Protein AF-A0A0F8YPH0-F1 (afdb_monomer_lite)

Structure (mmCIF, N/CA/C/O backbone):
data_AF-A0A0F8YPH0-F1
#
_entry.id   AF-A0A0F8YPH0-F1
#
loop_
_atom_site.group_PDB
_atom_site.id
_atom_site.type_symbol
_atom_site.label_atom_id
_atom_site.label_alt_id
_atom_site.label_comp_id
_atom_site.label_asym_id
_atom_site.label_entity_id
_atom_site.label_seq_id
_atom_site.pdbx_PDB_ins_code
_atom_site.Cartn_x
_atom_site.Cartn_y
_atom_site.Cartn_z
_atom_site.occupancy
_atom_site.B_iso_or_equiv
_atom_site.auth_seq_id
_atom_site.auth_comp_id
_atom_site.auth_asym_id
_atom_site.auth_atom_id
_atom_site.pdbx_PDB_model_num
ATOM 1 N N . THR A 1 1 ? 9.390 -18.613 -5.394 1.00 40.53 1 THR A N 1
ATOM 2 C CA . THR A 1 1 ? 9.033 -17.854 -4.179 1.00 40.53 1 THR A CA 1
ATOM 3 C C . THR A 1 1 ? 8.578 -18.845 -3.139 1.00 40.53 1 THR A C 1
ATOM 5 O O . THR A 1 1 ? 7.535 -19.445 -3.352 1.00 40.53 1 THR A O 1
ATOM 8 N N . GLN A 1 2 ? 9.354 -19.093 -2.085 1.00 35.38 2 GLN A N 1
ATOM 9 C CA . GLN A 1 2 ? 8.889 -19.922 -0.972 1.00 35.38 2 GLN A CA 1
ATOM 10 C C . GLN A 1 2 ? 8.542 -18.989 0.192 1.00 35.38 2 GLN A C 1
ATOM 12 O O . GLN A 1 2 ? 9.383 -18.281 0.728 1.00 35.38 2 GLN A O 1
ATOM 17 N N . ALA A 1 3 ? 7.254 -18.898 0.502 1.00 43.25 3 ALA A N 1
ATOM 18 C CA . ALA A 1 3 ? 6.812 -18.487 1.824 1.00 43.25 3 ALA A CA 1
ATOM 19 C C . ALA A 1 3 ? 6.890 -19.736 2.709 1.00 43.25 3 ALA A C 1
ATOM 21 O O . ALA A 1 3 ? 6.548 -20.822 2.235 1.00 43.25 3 ALA A O 1
ATOM 22 N N . TYR A 1 4 ? 7.335 -19.615 3.962 1.00 49.44 4 TYR A N 1
ATOM 23 C CA . TYR A 1 4 ? 7.112 -20.707 4.905 1.00 49.44 4 TYR A CA 1
ATOM 24 C C . TYR A 1 4 ? 5.628 -20.672 5.263 1.00 49.44 4 TYR A C 1
ATOM 26 O O . TYR A 1 4 ? 5.201 -19.836 6.057 1.00 49.44 4 TYR A O 1
ATOM 34 N N . VAL A 1 5 ? 4.855 -21.512 4.579 1.00 48.72 5 VAL A N 1
ATOM 35 C CA . VAL A 1 5 ? 3.443 -21.740 4.865 1.00 48.72 5 VAL A CA 1
ATOM 36 C C . VAL A 1 5 ? 3.396 -22.868 5.878 1.00 48.72 5 VAL A C 1
ATOM 38 O O . VAL A 1 5 ? 3.797 -23.993 5.578 1.00 48.72 5 VAL A O 1
ATOM 41 N N . LYS A 1 6 ? 2.964 -22.555 7.096 1.00 46.44 6 LYS A N 1
ATOM 42 C CA . LYS A 1 6 ? 2.663 -23.574 8.098 1.00 46.44 6 LYS A CA 1
ATOM 43 C C . LYS A 1 6 ? 1.158 -23.606 8.288 1.00 46.44 6 LYS A C 1
ATOM 45 O O . LYS A 1 6 ? 0.568 -22.569 8.577 1.00 46.44 6 LYS A O 1
ATOM 50 N N . ASP A 1 7 ? 0.570 -24.784 8.121 1.00 44.31 7 ASP A N 1
ATOM 51 C CA . ASP A 1 7 ? -0.804 -25.032 8.538 1.00 44.31 7 ASP A CA 1
ATOM 52 C C . ASP A 1 7 ? -0.826 -25.095 10.071 1.00 44.31 7 ASP A C 1
ATOM 54 O O . ASP A 1 7 ? -0.112 -25.897 10.688 1.00 44.31 7 ASP A O 1
ATOM 58 N N . ILE A 1 8 ? -1.561 -24.171 10.682 1.00 51.28 8 ILE A N 1
ATOM 59 C CA . ILE A 1 8 ? -1.866 -24.178 12.110 1.00 51.28 8 ILE A CA 1
ATOM 60 C C . ILE A 1 8 ? -3.386 -24.079 12.207 1.00 51.28 8 ILE A C 1
ATOM 62 O O . ILE A 1 8 ? -3.971 -23.092 11.765 1.00 51.28 8 ILE A O 1
ATOM 66 N N . ASP A 1 9 ? -4.016 -25.116 12.759 1.00 55.25 9 ASP A N 1
ATOM 67 C CA . ASP A 1 9 ? -5.467 -25.208 12.954 1.00 55.25 9 ASP A CA 1
ATOM 68 C C . ASP A 1 9 ? -6.309 -25.004 11.671 1.00 55.25 9 ASP A C 1
ATOM 70 O O . ASP A 1 9 ? -7.426 -24.492 11.731 1.00 55.25 9 ASP A O 1
ATOM 74 N N . GLY A 1 10 ? -5.796 -25.409 10.500 1.00 59.62 10 GLY A N 1
ATOM 75 C CA . GLY A 1 10 ? -6.487 -25.289 9.209 1.00 59.62 10 GLY A CA 1
ATOM 76 C C . GLY A 1 10 ? -6.319 -23.931 8.522 1.00 59.62 10 GLY A C 1
ATOM 77 O O . GLY A 1 10 ? -6.995 -23.661 7.527 1.00 59.62 10 GLY A O 1
ATOM 78 N N . PHE A 1 11 ? -5.442 -23.065 9.039 1.00 40.56 11 PHE A N 1
ATOM 79 C CA . PHE A 1 11 ? -5.122 -21.765 8.453 1.00 40.56 11 PHE A CA 1
ATOM 80 C C . PHE A 1 11 ? -3.694 -21.751 7.899 1.00 40.56 11 PHE A C 1
ATOM 82 O O . PHE A 1 11 ? -2.733 -22.072 8.601 1.00 40.56 11 PHE A O 1
ATOM 89 N N . GLU A 1 12 ? -3.539 -21.316 6.646 1.00 42.28 12 GLU A N 1
ATOM 90 C CA . GLU A 1 12 ? -2.225 -21.059 6.052 1.00 42.28 12 GLU A CA 1
ATOM 91 C C . GLU A 1 12 ? -1.610 -19.787 6.650 1.00 42.28 12 GLU A C 1
ATOM 93 O O . GLU A 1 12 ? -2.033 -18.666 6.352 1.00 42.28 12 GLU A O 1
ATOM 98 N N . LEU A 1 13 ? -0.580 -19.950 7.483 1.00 41.53 13 LEU A N 1
ATOM 99 C CA . LEU A 1 13 ? 0.183 -18.833 8.032 1.00 41.53 13 LEU A CA 1
ATOM 100 C C . LEU A 1 13 ? 1.423 -18.556 7.167 1.00 41.53 13 LEU A C 1
ATOM 102 O O . LEU A 1 13 ? 2.349 -19.366 7.134 1.00 41.53 13 LEU A O 1
ATOM 106 N N . GLU A 1 14 ? 1.469 -17.394 6.504 1.00 48.69 14 GLU A N 1
ATOM 107 C CA . GLU A 1 14 ? 2.683 -16.872 5.853 1.00 48.69 14 GLU A CA 1
ATOM 108 C C . GLU A 1 14 ? 3.553 -16.150 6.896 1.00 48.69 14 GLU A C 1
ATOM 110 O O . GLU A 1 14 ? 3.177 -15.099 7.417 1.00 48.69 14 GLU A O 1
ATOM 115 N N . VAL A 1 15 ? 4.730 -16.709 7.203 1.00 53.72 15 VAL A N 1
ATOM 116 C CA . VAL A 1 15 ? 5.681 -16.119 8.161 1.00 53.72 15 VAL A CA 1
ATOM 117 C C . VAL A 1 15 ? 6.765 -15.322 7.421 1.00 53.72 15 VAL A C 1
ATOM 119 O O . VAL A 1 15 ? 7.605 -15.896 6.727 1.00 53.72 15 VAL A O 1
ATOM 122 N N . GLU A 1 16 ? 6.776 -13.994 7.586 1.00 53.69 16 GLU A N 1
ATOM 123 C CA . GLU A 1 16 ? 7.861 -13.113 7.121 1.00 53.69 16 GLU A CA 1
ATOM 124 C C . GLU A 1 16 ? 8.893 -12.906 8.252 1.00 53.69 16 GLU A C 1
ATOM 126 O O . GLU A 1 16 ? 8.537 -12.545 9.374 1.00 53.69 16 GLU A O 1
ATOM 131 N N . PHE A 1 17 ? 10.185 -13.126 7.977 1.00 59.50 17 PHE A N 1
ATOM 132 C CA . PHE A 1 17 ? 11.244 -13.023 8.991 1.00 59.50 17 PHE A CA 1
ATOM 133 C C . PHE A 1 17 ? 11.920 -11.644 8.977 1.00 59.50 17 PHE A C 1
ATOM 135 O O . PHE A 1 17 ? 12.124 -11.020 7.934 1.00 59.50 17 PHE A O 1
ATOM 142 N N . LEU A 1 18 ? 12.324 -11.170 10.154 1.00 59.59 18 LEU A N 1
ATOM 143 C CA . LEU A 1 18 ? 13.019 -9.894 10.336 1.00 59.59 18 LEU A CA 1
ATOM 144 C C . LEU A 1 18 ? 14.511 -10.171 10.525 1.00 59.59 18 LEU A C 1
ATOM 146 O O . LEU A 1 18 ? 14.879 -11.066 11.281 1.00 59.59 18 LEU A O 1
ATOM 150 N N . THR A 1 19 ? 15.390 -9.419 9.853 1.00 55.88 19 THR A N 1
ATOM 151 C CA . THR A 1 19 ? 16.845 -9.558 10.079 1.00 55.88 19 THR A CA 1
ATOM 152 C C . THR A 1 19 ? 17.483 -8.220 10.398 1.00 55.88 19 THR A C 1
ATOM 154 O O . THR A 1 19 ? 17.088 -7.182 9.855 1.00 55.88 19 THR A O 1
ATOM 157 N N . SER A 1 20 ? 18.478 -8.243 11.288 1.00 54.50 20 SER A N 1
ATOM 158 C CA . SER A 1 20 ? 19.181 -7.035 11.714 1.00 54.50 20 SER A CA 1
ATOM 159 C C . SER A 1 20 ? 20.009 -6.435 10.571 1.00 54.50 20 SER A C 1
ATOM 161 O O . SER A 1 20 ? 20.461 -7.130 9.657 1.00 54.50 20 SER A O 1
ATOM 163 N N . SER A 1 21 ? 20.241 -5.121 10.631 1.00 57.44 21 SER A N 1
ATOM 164 C CA . SER A 1 21 ? 21.045 -4.406 9.633 1.00 57.44 21 SER A CA 1
ATOM 165 C C . SER A 1 21 ? 22.502 -4.861 9.575 1.00 57.44 21 SER A C 1
ATOM 167 O O . SER A 1 21 ? 23.167 -4.593 8.581 1.00 57.44 21 SER A O 1
ATOM 169 N N . ASN A 1 22 ? 22.999 -5.518 10.625 1.00 56.16 22 ASN A N 1
ATOM 170 C CA . ASN A 1 22 ? 24.408 -5.894 10.757 1.00 56.16 22 ASN A CA 1
ATOM 171 C C . ASN A 1 22 ? 24.789 -7.043 9.814 1.00 56.16 22 ASN A C 1
ATOM 173 O O . ASN A 1 22 ? 25.952 -7.177 9.459 1.00 56.16 22 ASN A O 1
ATOM 177 N N . PHE A 1 23 ? 23.804 -7.826 9.368 1.00 53.94 23 PHE A N 1
ATOM 178 C CA . PHE A 1 23 ? 23.992 -8.928 8.422 1.00 53.94 23 PHE A CA 1
ATOM 179 C C . PHE A 1 23 ? 23.640 -8.545 6.975 1.00 53.94 23 PHE A C 1
ATOM 181 O O . PHE A 1 23 ? 23.619 -9.408 6.100 1.00 53.94 23 PHE A O 1
ATOM 188 N N . ARG A 1 24 ? 23.332 -7.266 6.696 1.00 61.16 24 ARG A N 1
ATOM 189 C CA . ARG A 1 24 ? 22.938 -6.799 5.356 1.00 61.16 24 ARG A CA 1
ATOM 190 C C . ARG A 1 24 ? 23.996 -5.875 4.757 1.00 61.16 24 ARG A C 1
ATOM 192 O O . ARG A 1 24 ? 24.315 -4.847 5.345 1.00 61.16 24 ARG A O 1
ATOM 199 N N . GLY A 1 25 ? 24.453 -6.189 3.540 1.00 64.94 25 GLY A N 1
ATOM 200 C CA . GLY A 1 25 ? 25.264 -5.265 2.734 1.00 64.94 25 GLY A CA 1
ATOM 201 C C . GLY A 1 25 ? 24.503 -3.978 2.380 1.00 64.94 25 GLY A C 1
ATOM 202 O O . GLY A 1 25 ? 25.055 -2.888 2.479 1.00 64.94 25 GLY A O 1
ATOM 203 N N . ASP A 1 26 ? 23.204 -4.090 2.065 1.00 69.94 26 ASP A N 1
ATOM 204 C CA . ASP A 1 26 ? 22.288 -2.949 1.914 1.00 69.94 26 ASP A CA 1
ATOM 205 C C . ASP A 1 26 ? 21.184 -2.994 2.982 1.00 69.94 26 ASP A C 1
ATOM 207 O O . ASP A 1 26 ? 20.312 -3.868 2.980 1.00 69.94 26 ASP A O 1
ATOM 211 N N . LYS A 1 27 ? 21.192 -1.998 3.877 1.00 67.56 27 LYS A N 1
ATOM 212 C CA . LYS A 1 27 ? 20.250 -1.859 5.002 1.00 67.56 27 LYS A CA 1
ATOM 213 C C . LYS A 1 27 ? 18.787 -1.683 4.570 1.00 67.56 27 LYS A C 1
ATOM 215 O O . LYS A 1 27 ? 17.896 -1.792 5.409 1.00 67.56 27 LYS A O 1
ATOM 220 N N . ASN A 1 28 ? 18.522 -1.383 3.297 1.00 67.12 28 ASN A N 1
ATOM 221 C CA . ASN A 1 28 ? 17.180 -1.115 2.777 1.00 67.12 28 ASN A CA 1
ATOM 222 C C . ASN A 1 28 ? 16.618 -2.219 1.883 1.00 67.12 28 ASN A C 1
ATOM 224 O O . ASN A 1 28 ? 15.424 -2.164 1.562 1.00 67.12 28 ASN A O 1
ATOM 228 N N . LYS A 1 29 ? 17.443 -3.187 1.479 1.00 71.94 29 LYS A N 1
ATOM 229 C CA . LYS A 1 29 ? 17.065 -4.234 0.531 1.00 71.94 29 LYS A CA 1
ATOM 230 C C . LYS A 1 29 ? 16.504 -5.449 1.264 1.00 71.94 29 LYS A C 1
ATOM 232 O O . LYS A 1 29 ? 17.033 -5.846 2.303 1.00 71.94 29 LYS A O 1
ATOM 237 N N . ASN A 1 30 ? 15.443 -6.043 0.719 1.00 73.19 30 ASN A N 1
ATOM 238 C CA . ASN A 1 30 ? 14.986 -7.367 1.141 1.00 73.19 30 ASN A CA 1
ATOM 239 C C . ASN A 1 30 ? 16.059 -8.402 0.777 1.00 73.19 30 ASN A C 1
ATOM 241 O O . ASN A 1 30 ? 16.636 -8.333 -0.308 1.00 73.19 30 ASN A O 1
ATOM 245 N N . VAL A 1 31 ? 16.337 -9.339 1.678 1.00 73.00 31 VAL A N 1
ATOM 246 C CA . VAL A 1 31 ? 17.314 -10.415 1.447 1.00 73.00 31 VAL A CA 1
ATOM 247 C C . VAL A 1 31 ? 16.615 -11.756 1.576 1.00 73.00 31 VAL A C 1
ATOM 249 O O . VAL A 1 31 ? 15.698 -11.883 2.379 1.00 73.00 31 VAL A O 1
ATOM 252 N N . GLU A 1 32 ? 17.024 -12.734 0.780 1.00 72.00 32 GLU A N 1
ATOM 253 C CA . GLU A 1 32 ? 16.543 -14.106 0.904 1.00 72.00 32 GLU A CA 1
ATOM 254 C C . GLU A 1 32 ? 17.541 -14.899 1.749 1.00 72.00 32 GLU A C 1
ATOM 256 O O . GLU A 1 32 ? 18.734 -14.919 1.446 1.00 72.00 32 GLU A O 1
ATOM 261 N N . ILE A 1 33 ? 17.070 -15.505 2.837 1.00 67.19 33 ILE A N 1
ATOM 262 C CA . ILE A 1 33 ? 17.880 -16.340 3.728 1.00 67.19 33 ILE A CA 1
ATOM 263 C C . ILE A 1 33 ? 17.188 -17.690 3.821 1.00 67.19 33 ILE A C 1
ATOM 265 O O . ILE A 1 33 ? 16.061 -17.763 4.296 1.00 67.19 33 ILE A O 1
ATOM 269 N N . ALA A 1 34 ? 17.855 -18.748 3.357 1.00 69.12 34 ALA A N 1
ATOM 270 C CA . ALA A 1 34 ? 17.313 -20.109 3.374 1.00 69.12 34 ALA A CA 1
ATOM 271 C C . ALA A 1 34 ? 15.897 -20.213 2.758 1.00 69.12 34 ALA A C 1
ATOM 273 O O . ALA A 1 34 ? 15.007 -20.836 3.327 1.00 69.12 34 ALA A O 1
ATOM 274 N N . GLY A 1 35 ? 15.676 -19.557 1.612 1.00 62.94 35 GLY A N 1
ATOM 275 C CA . GLY A 1 35 ? 14.381 -19.554 0.921 1.00 62.94 35 GLY A CA 1
ATOM 276 C C . GLY A 1 35 ? 13.349 -18.574 1.488 1.00 62.94 35 GLY A C 1
ATOM 277 O O . GLY A 1 35 ? 12.268 -18.441 0.926 1.00 62.94 35 GLY A O 1
ATOM 278 N N . VAL A 1 36 ? 13.667 -17.864 2.575 1.00 63.28 36 VAL A N 1
ATOM 279 C CA . VAL A 1 36 ? 12.757 -16.943 3.263 1.00 63.28 36 VAL A CA 1
ATOM 280 C C . VAL A 1 36 ? 13.091 -15.493 2.930 1.00 63.28 36 VAL A C 1
ATOM 282 O O . VAL A 1 36 ? 14.230 -15.049 3.088 1.00 63.28 36 VAL A O 1
ATOM 285 N N . ILE A 1 37 ? 12.078 -14.714 2.538 1.00 71.69 37 ILE A N 1
ATOM 286 C CA . ILE A 1 37 ? 12.225 -13.270 2.315 1.00 71.69 37 ILE A CA 1
ATOM 287 C C . ILE A 1 37 ? 12.272 -12.551 3.661 1.00 71.69 37 ILE A C 1
ATOM 289 O O . ILE A 1 37 ? 11.275 -12.474 4.377 1.00 71.69 37 ILE A O 1
ATOM 293 N N . ALA A 1 38 ? 13.419 -11.951 3.958 1.00 71.56 38 ALA A N 1
ATOM 294 C CA . ALA A 1 38 ? 13.607 -11.134 5.135 1.00 71.56 38 ALA A CA 1
ATOM 295 C C . ALA A 1 38 ? 13.530 -9.634 4.833 1.00 71.56 38 ALA A C 1
ATOM 297 O O . ALA A 1 38 ? 14.371 -9.061 4.123 1.00 71.56 38 ALA A O 1
ATOM 298 N N . GLN A 1 39 ? 12.578 -8.951 5.466 1.00 70.44 39 GLN A N 1
ATOM 299 C CA . GLN A 1 39 ? 12.390 -7.506 5.320 1.00 70.44 39 GLN A CA 1
ATOM 300 C C . GLN A 1 39 ? 13.210 -6.727 6.356 1.00 70.44 39 GLN A C 1
ATOM 302 O O . GLN A 1 39 ? 13.407 -7.207 7.476 1.00 70.44 39 GLN A O 1
ATOM 307 N N . PRO A 1 40 ? 13.762 -5.555 5.998 1.00 69.50 40 PRO A N 1
ATOM 308 C CA . PRO A 1 40 ? 14.390 -4.699 6.990 1.00 69.50 40 PRO A CA 1
ATOM 309 C C . PRO A 1 40 ? 13.313 -4.189 7.955 1.00 69.50 40 PRO A C 1
ATOM 311 O O . PRO A 1 40 ? 12.228 -3.824 7.521 1.00 69.50 40 PRO A O 1
ATOM 314 N N . LEU A 1 41 ? 13.642 -4.076 9.246 1.00 68.88 41 LEU A N 1
ATOM 315 C CA . LEU A 1 41 ? 12.741 -3.519 10.274 1.00 68.88 41 LEU A CA 1
ATOM 316 C C . LEU A 1 41 ? 12.272 -2.082 9.973 1.00 68.88 41 LEU A C 1
ATOM 318 O O . LEU A 1 41 ? 11.294 -1.596 10.535 1.00 68.88 41 LEU A O 1
ATOM 322 N N . ARG A 1 42 ? 12.977 -1.387 9.075 1.00 66.38 42 ARG A N 1
ATOM 323 C CA . ARG A 1 42 ? 12.638 -0.041 8.618 1.00 66.38 42 ARG A CA 1
ATOM 324 C C . ARG A 1 42 ? 11.245 -0.049 7.972 1.00 66.38 42 ARG A C 1
ATOM 326 O O . ARG A 1 42 ? 11.035 -0.766 7.000 1.00 66.38 42 ARG A O 1
ATOM 333 N N . TYR A 1 43 ? 10.362 0.810 8.488 1.00 75.25 43 TYR A N 1
ATOM 334 C CA . TYR A 1 43 ? 8.923 0.939 8.191 1.00 75.25 43 TYR A CA 1
ATOM 335 C C . TYR A 1 43 ? 8.000 -0.038 8.928 1.00 75.25 43 TYR A C 1
ATOM 337 O O . TYR A 1 43 ? 6.853 0.327 9.163 1.00 75.25 43 TYR A O 1
ATOM 345 N N . LEU A 1 44 ? 8.481 -1.207 9.364 1.00 76.00 44 LEU A N 1
ATOM 346 C CA . LEU A 1 44 ? 7.665 -2.135 10.158 1.00 76.00 44 LEU A CA 1
ATOM 347 C C . LEU A 1 44 ? 7.269 -1.518 11.507 1.00 76.00 44 LEU A C 1
ATOM 349 O O . LEU A 1 44 ? 6.155 -1.714 11.978 1.00 76.00 44 LEU A O 1
ATOM 353 N N . GLU A 1 45 ? 8.159 -0.712 12.086 1.00 78.50 45 GLU A N 1
ATOM 354 C CA . GLU A 1 45 ? 7.898 0.037 13.318 1.00 78.50 45 GLU A CA 1
ATOM 355 C C . GLU A 1 45 ? 6.621 0.889 13.232 1.00 78.50 45 GLU A C 1
ATOM 357 O O . GLU A 1 45 ? 5.850 0.907 14.186 1.00 78.50 45 GLU A O 1
ATOM 362 N N . LEU A 1 46 ? 6.321 1.484 12.066 1.00 81.88 46 LEU A N 1
ATOM 363 C CA . LEU A 1 46 ? 5.063 2.213 11.860 1.00 81.88 46 LEU A CA 1
ATOM 364 C C . LEU A 1 46 ? 3.855 1.315 12.113 1.00 81.88 46 LEU A C 1
ATOM 366 O O . LEU A 1 46 ? 2.923 1.724 12.794 1.00 81.88 46 LEU A O 1
ATOM 370 N N . SER A 1 47 ? 3.891 0.097 11.568 1.00 83.69 47 SER A N 1
ATOM 371 C CA . SER A 1 47 ? 2.801 -0.877 11.681 1.00 83.69 47 SER A CA 1
ATOM 372 C C . SER A 1 47 ? 2.646 -1.407 13.106 1.00 83.69 47 SER A C 1
ATOM 374 O O . SER A 1 47 ? 1.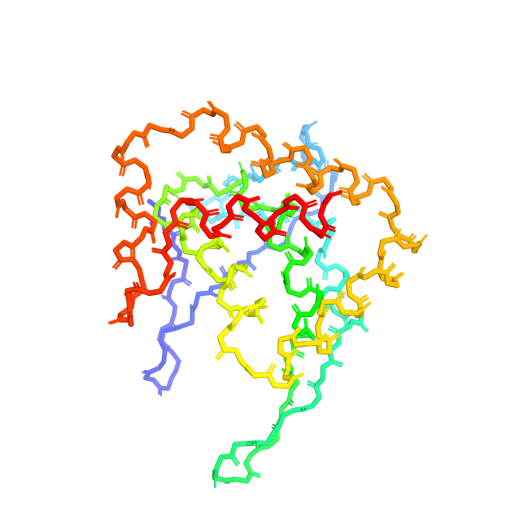542 -1.754 13.505 1.00 83.69 47 SER A O 1
ATOM 376 N N . LEU A 1 48 ? 3.738 -1.456 13.877 1.00 83.94 48 LEU A N 1
ATOM 377 C CA . LEU A 1 48 ? 3.717 -1.867 15.283 1.00 83.94 48 LEU A CA 1
ATOM 378 C C . LEU A 1 48 ? 3.240 -0.749 16.223 1.00 83.94 48 LEU A C 1
ATOM 380 O O . LEU A 1 48 ? 2.702 -1.044 17.284 1.00 83.94 48 LEU A O 1
ATOM 384 N N . GLN A 1 49 ? 3.445 0.517 15.853 1.00 86.50 49 GLN A N 1
ATOM 385 C CA . GLN A 1 49 ? 3.079 1.681 16.671 1.00 86.50 49 GLN A CA 1
ATOM 386 C C . GLN A 1 49 ? 1.675 2.217 16.373 1.00 86.50 49 GLN A C 1
ATOM 388 O O . GLN A 1 49 ? 1.059 2.815 17.249 1.00 86.50 49 GLN A O 1
ATOM 393 N N . ASN A 1 50 ? 1.168 2.009 15.156 1.00 90.06 50 ASN A N 1
ATOM 394 C CA . ASN A 1 50 ? -0.106 2.561 14.702 1.00 90.06 50 ASN A CA 1
ATOM 395 C C . ASN A 1 50 ? -1.067 1.426 14.344 1.00 90.06 50 ASN A C 1
ATOM 397 O O . ASN A 1 50 ? -1.105 0.926 13.214 1.00 90.06 50 ASN A O 1
ATOM 401 N N . PHE A 1 51 ? -1.838 1.011 15.341 1.00 91.62 51 PHE A N 1
ATOM 402 C CA . PHE A 1 51 ? -2.852 -0.025 15.221 1.00 91.62 51 PHE A CA 1
ATOM 403 C C . PHE A 1 51 ? -4.202 0.482 15.723 1.00 91.62 51 PHE A C 1
ATOM 405 O O . PHE A 1 51 ? -4.287 1.398 16.538 1.00 91.62 51 PHE A O 1
ATOM 412 N N . ILE A 1 52 ? -5.262 -0.142 15.227 1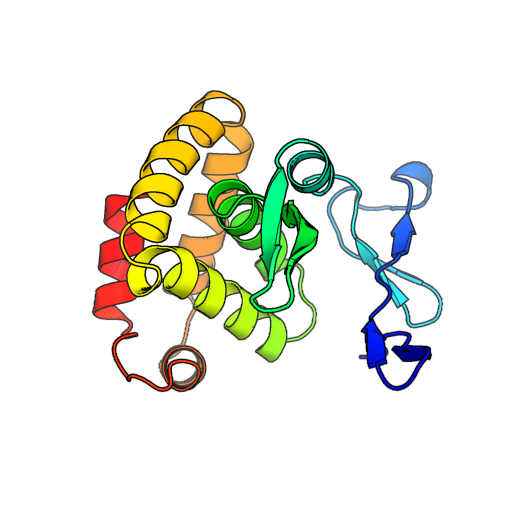.00 90.88 52 ILE A N 1
ATOM 413 C CA . ILE A 1 52 ? -6.629 0.037 15.699 1.00 90.88 52 ILE A CA 1
ATOM 414 C C . ILE A 1 52 ? -7.147 -1.292 16.232 1.00 90.88 52 ILE A C 1
ATOM 416 O O . ILE A 1 52 ? -6.762 -2.365 15.759 1.00 90.88 52 ILE A O 1
ATOM 420 N N . GLU A 1 53 ? -8.032 -1.216 17.215 1.00 93.81 53 GLU A N 1
ATOM 421 C CA . GLU A 1 53 ? -8.814 -2.369 17.636 1.00 93.81 53 GLU A CA 1
ATOM 422 C C . GLU A 1 53 ? -9.940 -2.615 16.625 1.00 93.81 53 GLU A C 1
ATOM 424 O O . GLU A 1 53 ? -10.571 -1.675 16.131 1.00 93.81 53 GLU A O 1
ATOM 429 N N . PHE A 1 54 ? -10.191 -3.879 16.304 1.00 88.88 54 PHE A N 1
ATOM 430 C CA . PHE A 1 54 ? -11.359 -4.298 15.545 1.00 88.88 54 PHE A CA 1
ATOM 431 C C . PHE A 1 54 ? -12.153 -5.328 16.337 1.00 88.88 54 PHE A C 1
ATOM 433 O O . PHE A 1 54 ? -11.618 -6.044 17.183 1.00 88.88 54 PHE A O 1
ATOM 440 N N . THR A 1 55 ? -13.435 -5.431 16.009 1.00 93.31 55 THR A N 1
ATOM 441 C CA . THR A 1 55 ? -14.322 -6.466 16.530 1.00 93.31 55 THR A CA 1
ATOM 442 C C . THR A 1 55 ? -14.959 -7.189 15.352 1.00 93.31 55 THR A C 1
ATOM 444 O O . THR A 1 55 ? -15.473 -6.554 14.430 1.00 93.31 55 THR A O 1
ATOM 447 N N . THR A 1 56 ? -14.889 -8.517 15.341 1.00 90.62 56 THR A N 1
ATOM 448 C CA . THR A 1 56 ? -15.547 -9.335 14.318 1.00 90.62 56 THR A CA 1
ATOM 449 C C . THR A 1 56 ? -17.058 -9.379 14.545 1.00 90.62 56 THR A C 1
ATOM 451 O O . THR A 1 56 ? -17.556 -9.083 15.628 1.00 90.62 56 THR A O 1
ATOM 454 N N . GLN A 1 57 ? -17.805 -9.852 13.544 1.00 90.56 57 GLN A N 1
ATOM 455 C CA . GLN A 1 57 ? -19.241 -10.132 13.697 1.00 90.56 57 GLN A CA 1
ATOM 456 C C . GLN A 1 57 ? -19.535 -11.191 14.774 1.00 90.56 57 GLN A C 1
ATOM 458 O O . GLN A 1 57 ? -20.629 -11.224 15.325 1.00 90.56 57 GLN A O 1
ATOM 463 N N . SER A 1 58 ? -18.554 -12.042 15.085 1.00 94.19 58 SER A N 1
ATOM 464 C CA . SER A 1 58 ? -18.614 -13.044 16.150 1.00 94.19 58 SER A CA 1
ATOM 465 C C . SER A 1 58 ? -18.137 -12.518 17.512 1.00 94.19 58 SER A C 1
ATOM 467 O O . SER A 1 58 ? -17.849 -13.324 18.390 1.00 94.19 58 SER A O 1
ATOM 469 N N . ASN A 1 59 ? -18.019 -11.195 17.690 1.00 92.50 59 ASN A N 1
ATOM 470 C CA . ASN A 1 59 ? -17.554 -10.535 18.918 1.00 92.50 59 ASN A CA 1
ATOM 471 C C . ASN A 1 59 ? -16.113 -10.860 19.358 1.00 92.50 59 ASN A C 1
ATOM 473 O O . ASN A 1 59 ? -15.749 -10.610 20.506 1.00 92.50 59 ASN A O 1
ATOM 477 N N . ASN A 1 60 ? -15.260 -11.353 18.461 1.00 93.75 60 ASN A N 1
ATOM 478 C CA . ASN A 1 60 ? -13.835 -11.484 18.762 1.00 93.75 60 ASN A CA 1
ATOM 479 C C . ASN A 1 60 ? -13.149 -10.134 18.562 1.00 93.75 60 ASN A C 1
ATOM 481 O O . ASN A 1 60 ? -13.392 -9.474 17.550 1.00 93.75 60 ASN A O 1
ATOM 485 N N . THR A 1 61 ? -12.279 -9.741 19.490 1.00 93.75 61 THR A N 1
ATOM 486 C CA . THR A 1 61 ? -11.475 -8.523 19.364 1.00 93.75 61 THR A CA 1
ATOM 487 C C . THR A 1 61 ? -10.052 -8.837 18.928 1.00 93.75 61 THR A C 1
ATOM 489 O O . THR A 1 61 ? -9.529 -9.932 19.140 1.00 93.75 61 THR A O 1
ATOM 492 N N . GLY A 1 62 ? -9.420 -7.865 18.286 1.00 91.38 62 GLY A N 1
ATOM 493 C CA . GLY A 1 62 ? -8.028 -7.963 17.885 1.00 91.38 62 GLY A CA 1
ATOM 494 C C . GLY A 1 62 ? -7.475 -6.617 17.459 1.00 91.38 62 GLY A C 1
ATOM 495 O O . GLY A 1 62 ? -8.202 -5.631 17.353 1.00 91.38 62 GLY A O 1
ATOM 496 N N . PHE A 1 63 ? -6.176 -6.590 17.183 1.00 90.56 63 PHE A N 1
ATOM 497 C CA . PHE A 1 63 ? -5.503 -5.408 16.666 1.00 90.56 63 PHE A CA 1
ATOM 498 C C . PHE A 1 63 ? -5.127 -5.609 15.208 1.00 90.56 63 PHE A C 1
ATOM 500 O O . PHE A 1 63 ? -4.663 -6.677 14.805 1.00 90.56 63 PHE A O 1
ATOM 507 N N . VAL A 1 64 ? -5.305 -4.559 14.419 1.00 89.62 64 VAL A N 1
ATOM 508 C CA . VAL A 1 64 ? -4.847 -4.496 13.034 1.00 89.62 64 VAL A CA 1
ATOM 509 C C . VAL A 1 64 ? -4.149 -3.167 12.803 1.00 89.62 64 VAL A C 1
ATOM 511 O O . VAL A 1 64 ? -4.454 -2.172 13.455 1.00 89.62 64 VAL A O 1
ATOM 514 N N . VAL A 1 65 ? -3.196 -3.144 11.875 1.00 91.19 65 VAL A N 1
ATOM 515 C CA . VAL A 1 65 ? -2.533 -1.905 11.456 1.00 91.19 65 VAL A CA 1
ATOM 516 C C . VAL A 1 65 ? -3.581 -0.896 10.997 1.00 91.19 65 VAL A C 1
ATOM 518 O O . VAL A 1 65 ? -4.506 -1.254 10.262 1.00 91.19 65 VAL A O 1
ATOM 521 N N . SER A 1 66 ? -3.428 0.361 11.410 1.00 91.88 66 SER A N 1
ATOM 522 C CA . SER A 1 66 ? -4.356 1.409 11.008 1.00 91.88 66 SER A CA 1
ATOM 523 C C . SER A 1 66 ? -4.334 1.619 9.480 1.00 91.88 66 SER A C 1
ATOM 525 O O . SER A 1 66 ? -3.269 1.500 8.859 1.00 91.88 66 SER A O 1
ATOM 527 N N . PRO A 1 67 ? -5.482 1.879 8.825 1.00 92.44 67 PRO A N 1
ATOM 528 C CA . PRO A 1 67 ? -5.572 1.972 7.365 1.00 92.44 67 PRO A CA 1
ATOM 529 C C . PRO A 1 67 ? -4.569 2.942 6.717 1.00 92.44 67 PRO A C 1
ATOM 531 O O . PRO A 1 67 ? -3.953 2.624 5.698 1.00 92.44 67 PRO A O 1
ATOM 534 N N . GLU A 1 68 ? -4.370 4.110 7.319 1.00 91.56 68 GLU A N 1
ATOM 535 C CA . GLU A 1 68 ? -3.433 5.145 6.892 1.00 91.56 68 GLU A CA 1
ATOM 536 C C . GLU A 1 68 ? -1.978 4.676 6.978 1.00 91.56 68 GLU A C 1
ATOM 538 O O . GLU A 1 68 ? -1.199 4.857 6.036 1.00 91.56 68 GLU A O 1
ATOM 543 N N . THR A 1 69 ? -1.628 3.985 8.065 1.00 92.31 69 THR A N 1
ATOM 544 C CA . THR A 1 69 ? -0.308 3.382 8.246 1.00 92.31 69 THR A CA 1
ATOM 545 C C . THR A 1 69 ? -0.092 2.259 7.253 1.00 92.31 69 THR A C 1
ATOM 547 O O . THR A 1 69 ? 0.993 2.139 6.684 1.00 92.31 69 THR A O 1
ATOM 550 N N . TRP A 1 70 ? -1.121 1.452 7.001 1.00 93.06 70 TRP A N 1
ATOM 551 C CA . TRP A 1 70 ? -1.058 0.370 6.034 1.00 93.06 70 TRP A CA 1
ATOM 552 C C . TRP A 1 70 ? -0.802 0.912 4.623 1.00 93.06 70 TRP A C 1
ATOM 554 O O . TRP A 1 70 ? 0.144 0.464 3.972 1.00 93.06 70 TRP A O 1
ATOM 564 N N . ILE A 1 71 ? -1.557 1.930 4.179 1.00 92.56 71 ILE A N 1
ATOM 565 C CA . ILE A 1 71 ? -1.331 2.616 2.893 1.00 92.56 71 ILE A CA 1
ATOM 566 C C . ILE A 1 71 ? 0.117 3.100 2.813 1.00 92.56 71 ILE A C 1
ATOM 568 O O . ILE A 1 71 ? 0.826 2.818 1.841 1.00 92.56 71 ILE A O 1
ATOM 572 N N . PHE A 1 72 ? 0.572 3.802 3.851 1.00 91.06 72 PHE A N 1
ATOM 573 C CA . PHE A 1 72 ? 1.891 4.412 3.868 1.00 91.06 72 PHE A CA 1
ATOM 574 C C . PHE A 1 72 ? 3.012 3.366 3.822 1.00 91.06 72 PHE A C 1
ATOM 576 O O . PHE A 1 72 ? 3.937 3.458 3.011 1.00 91.06 72 PHE A O 1
ATOM 583 N N . HIS A 1 73 ? 2.895 2.317 4.634 1.00 91.56 73 HIS A N 1
ATOM 584 C CA . HIS A 1 73 ? 3.832 1.203 4.680 1.00 91.56 73 HIS A CA 1
ATOM 585 C C . HIS A 1 73 ? 3.913 0.471 3.336 1.00 91.56 73 HIS A C 1
ATOM 587 O O . HIS A 1 73 ? 5.010 0.220 2.824 1.00 91.56 73 HIS A O 1
ATOM 593 N N . LYS A 1 74 ? 2.767 0.154 2.722 1.00 92.75 74 LYS A N 1
ATOM 594 C CA . LYS A 1 74 ? 2.730 -0.520 1.418 1.00 92.75 74 LYS A CA 1
ATOM 595 C C . LYS A 1 74 ? 3.307 0.340 0.314 1.00 92.75 74 LYS A C 1
ATOM 597 O O . LYS A 1 74 ? 4.126 -0.146 -0.462 1.00 92.75 74 LYS A O 1
ATOM 602 N N . GLY A 1 75 ? 3.007 1.630 0.321 1.00 92.56 75 GLY A N 1
ATOM 603 C CA . GLY A 1 75 ? 3.591 2.599 -0.592 1.00 92.56 75 GLY A CA 1
ATOM 604 C C . GLY A 1 75 ? 5.124 2.674 -0.554 1.00 92.56 75 GLY A C 1
ATOM 605 O O . GLY A 1 75 ? 5.787 2.918 -1.565 1.00 92.56 75 GLY A O 1
ATOM 606 N N . LEU A 1 76 ? 5.718 2.417 0.610 1.00 91.25 76 LEU A N 1
ATOM 607 C CA . LEU A 1 76 ? 7.169 2.397 0.798 1.00 91.25 76 LEU A CA 1
ATOM 608 C C . LEU A 1 76 ? 7.819 1.076 0.373 1.00 91.25 76 LEU A C 1
ATOM 610 O O . LEU A 1 76 ? 8.992 1.062 -0.017 1.00 91.25 76 LEU A O 1
ATOM 614 N N . THR A 1 77 ? 7.081 -0.027 0.480 1.00 90.81 77 THR A N 1
ATOM 615 C CA . THR A 1 77 ? 7.640 -1.384 0.444 1.00 90.81 77 THR A CA 1
ATOM 616 C C . THR A 1 77 ? 7.270 -2.188 -0.796 1.00 90.81 77 THR A C 1
ATOM 618 O O . THR A 1 77 ? 8.013 -3.116 -1.114 1.00 90.81 77 THR A O 1
ATOM 621 N N . PHE A 1 78 ? 6.221 -1.826 -1.546 1.00 93.31 78 PHE A N 1
ATOM 622 C CA . PHE A 1 78 ? 5.768 -2.611 -2.704 1.00 93.31 78 PHE A CA 1
ATOM 623 C C . PHE A 1 78 ? 6.876 -2.813 -3.751 1.00 93.31 78 PHE A C 1
ATOM 625 O O . PHE A 1 78 ? 7.073 -3.924 -4.228 1.00 93.31 78 PHE A O 1
ATOM 632 N N . ILE A 1 79 ? 7.697 -1.789 -4.018 1.00 91.38 79 ILE A N 1
ATOM 633 C CA . ILE A 1 79 ? 8.837 -1.868 -4.954 1.00 91.38 79 ILE A CA 1
ATOM 634 C C . ILE A 1 79 ? 9.916 -2.887 -4.545 1.00 91.38 79 ILE A C 1
ATOM 636 O O . ILE A 1 79 ? 10.819 -3.180 -5.322 1.00 91.38 79 ILE A O 1
ATOM 640 N N . LYS A 1 80 ? 9.877 -3.382 -3.301 1.00 86.19 80 LYS A N 1
ATOM 641 C CA . LYS A 1 80 ? 10.821 -4.371 -2.766 1.00 86.19 80 LYS A CA 1
ATOM 642 C C . LYS A 1 80 ? 10.291 -5.802 -2.877 1.00 86.19 80 LYS A C 1
ATOM 644 O O . LYS A 1 80 ? 10.972 -6.735 -2.444 1.00 86.19 80 LYS A O 1
ATOM 649 N N . ARG A 1 81 ? 9.064 -5.993 -3.372 1.00 83.88 81 ARG A N 1
ATOM 650 C CA . ARG A 1 81 ? 8.495 -7.319 -3.619 1.00 83.88 81 ARG A CA 1
ATOM 651 C C . ARG A 1 81 ? 9.207 -7.951 -4.815 1.00 83.88 81 ARG A C 1
ATOM 653 O O . ARG A 1 81 ? 9.440 -7.298 -5.821 1.00 83.88 81 ARG A O 1
ATOM 660 N N . PHE A 1 82 ? 9.515 -9.240 -4.701 1.00 81.06 82 PHE A N 1
ATOM 661 C CA . PHE A 1 82 ? 10.120 -10.016 -5.790 1.00 81.06 82 PHE A CA 1
ATOM 662 C C . PHE A 1 82 ? 9.107 -10.495 -6.837 1.00 81.06 82 PHE A C 1
ATOM 664 O O . PHE A 1 82 ? 9.501 -10.966 -7.895 1.00 81.06 82 PHE A O 1
ATOM 671 N N . SER A 1 83 ? 7.812 -10.439 -6.523 1.00 87.00 83 SER A N 1
ATOM 672 C CA . SER A 1 83 ? 6.748 -10.959 -7.376 1.00 87.00 83 SER A CA 1
ATOM 673 C C . SER A 1 83 ? 5.826 -9.832 -7.811 1.00 87.00 83 SER A C 1
ATOM 675 O O . SER A 1 83 ? 5.266 -9.137 -6.959 1.00 87.00 83 SER A O 1
ATOM 677 N N . ASP A 1 84 ? 5.618 -9.718 -9.122 1.00 89.00 84 ASP A N 1
ATOM 678 C CA . ASP A 1 84 ? 4.724 -8.724 -9.716 1.00 89.00 84 ASP A CA 1
ATOM 679 C C . ASP A 1 84 ? 3.291 -8.861 -9.196 1.00 89.00 84 ASP A C 1
ATOM 681 O O . ASP A 1 84 ? 2.647 -7.862 -8.897 1.00 89.00 84 ASP A O 1
ATOM 685 N N . SER A 1 85 ? 2.799 -10.085 -8.971 1.00 89.62 85 SER A N 1
ATOM 686 C CA . SER A 1 85 ? 1.460 -10.281 -8.400 1.00 89.62 85 SER A CA 1
ATOM 687 C C . SER A 1 85 ? 1.335 -9.684 -6.995 1.00 89.62 85 SER A C 1
ATOM 689 O O . SER A 1 85 ? 0.311 -9.083 -6.671 1.00 89.62 85 SER A O 1
ATOM 691 N N . LYS A 1 86 ? 2.392 -9.767 -6.172 1.00 89.88 86 LYS A N 1
ATOM 692 C CA . LYS A 1 86 ? 2.435 -9.109 -4.856 1.00 89.88 86 LYS A CA 1
ATOM 693 C C . LYS A 1 86 ? 2.530 -7.583 -4.989 1.00 89.88 86 LYS A C 1
ATOM 695 O O . LYS A 1 86 ? 1.913 -6.888 -4.186 1.00 89.88 86 LYS A O 1
ATOM 700 N N . ILE A 1 87 ? 3.239 -7.071 -6.000 1.00 94.38 87 ILE A N 1
ATOM 701 C CA . ILE A 1 87 ? 3.266 -5.634 -6.328 1.00 94.38 87 ILE A CA 1
ATOM 702 C C . ILE A 1 87 ? 1.857 -5.139 -6.666 1.00 94.38 87 ILE A C 1
ATOM 704 O O . ILE A 1 87 ? 1.382 -4.193 -6.041 1.00 94.38 87 ILE A O 1
ATOM 708 N N . TYR A 1 88 ? 1.169 -5.798 -7.602 1.00 95.44 88 TYR A N 1
ATOM 709 C CA . TYR A 1 88 ? -0.181 -5.405 -8.006 1.00 95.44 88 TYR A CA 1
ATOM 710 C C . TYR A 1 88 ? -1.172 -5.517 -6.844 1.00 95.44 88 TYR A C 1
ATOM 712 O O . TYR A 1 88 ? -2.001 -4.630 -6.680 1.00 95.44 88 TYR A O 1
ATOM 720 N N . LYS A 1 89 ? -1.049 -6.541 -5.987 1.00 94.81 89 LYS A N 1
ATOM 721 C CA . LYS A 1 89 ? -1.865 -6.675 -4.769 1.00 94.81 89 LYS A CA 1
ATOM 722 C C . LYS A 1 89 ? -1.658 -5.507 -3.802 1.00 94.81 89 LYS A C 1
ATOM 724 O O . LYS A 1 89 ? -2.635 -4.972 -3.284 1.00 94.81 89 LYS A O 1
ATOM 729 N N . ASP A 1 90 ? -0.409 -5.110 -3.550 1.00 95.88 90 ASP A N 1
ATOM 730 C CA . ASP A 1 90 ? -0.107 -3.983 -2.661 1.00 95.88 90 ASP A CA 1
ATOM 731 C C . ASP A 1 90 ? -0.627 -2.653 -3.272 1.00 95.88 90 ASP A C 1
ATOM 733 O O . ASP A 1 90 ? -1.248 -1.866 -2.561 1.00 95.88 90 ASP A O 1
ATOM 737 N N . LEU A 1 91 ? -0.470 -2.426 -4.586 1.00 95.94 91 LEU A N 1
ATOM 738 C CA . LEU A 1 91 ? -0.999 -1.240 -5.291 1.00 95.94 91 LEU A CA 1
ATOM 739 C C . LEU A 1 91 ? -2.533 -1.188 -5.321 1.00 95.94 91 LEU A C 1
ATOM 741 O O . LEU A 1 91 ? -3.121 -0.138 -5.054 1.00 95.94 91 LEU A O 1
ATOM 745 N N . TYR A 1 92 ? -3.183 -2.318 -5.608 1.00 95.69 92 TYR A N 1
ATOM 746 C CA . TYR A 1 92 ? -4.637 -2.448 -5.552 1.00 95.69 92 TYR A CA 1
ATOM 747 C C . TYR A 1 92 ? -5.142 -2.152 -4.145 1.00 95.69 92 TYR A C 1
ATOM 749 O O . TYR A 1 92 ? -6.044 -1.339 -3.975 1.00 95.69 92 TYR A O 1
ATOM 757 N N . GLY A 1 93 ? -4.524 -2.750 -3.124 1.00 94.88 93 GLY A N 1
ATOM 758 C CA . GLY A 1 93 ? -4.917 -2.517 -1.743 1.00 94.88 93 GLY A CA 1
ATOM 759 C C . GLY A 1 93 ? -4.743 -1.056 -1.324 1.00 94.88 93 GLY A C 1
ATOM 760 O O . GLY A 1 93 ? -5.620 -0.526 -0.648 1.00 94.88 93 GLY A O 1
ATOM 761 N N . ILE A 1 94 ? -3.677 -0.374 -1.775 1.00 94.31 94 ILE A N 1
ATOM 762 C CA . ILE A 1 94 ? -3.506 1.071 -1.542 1.00 94.31 94 ILE A CA 1
ATOM 763 C C . ILE A 1 94 ? -4.712 1.826 -2.082 1.00 94.31 94 ILE A C 1
ATOM 765 O O . ILE A 1 94 ? -5.290 2.609 -1.341 1.00 94.31 94 ILE A O 1
ATOM 769 N N . TRP A 1 95 ? -5.114 1.572 -3.331 1.00 94.06 95 TRP A N 1
ATOM 770 C CA . TRP A 1 95 ? -6.280 2.211 -3.945 1.00 94.06 95 TRP A CA 1
ATOM 771 C C . TRP A 1 95 ? -7.607 1.811 -3.287 1.00 94.06 95 TRP A C 1
ATOM 773 O O . TRP A 1 95 ? -8.508 2.639 -3.142 1.00 94.06 95 TRP A O 1
ATOM 783 N N . TYR A 1 96 ? -7.737 0.559 -2.861 1.00 94.00 96 TYR A N 1
ATOM 784 C CA . TYR A 1 96 ? -8.955 0.032 -2.265 1.00 94.00 96 TYR A CA 1
ATOM 785 C C . TYR A 1 96 ? -9.224 0.663 -0.896 1.00 94.00 96 TYR A C 1
ATOM 787 O O . TYR A 1 96 ? -10.290 1.239 -0.687 1.00 94.00 96 TYR A O 1
ATOM 795 N N . VAL A 1 97 ? -8.236 0.641 0.008 1.00 92.88 97 VAL A N 1
ATOM 796 C CA . VAL A 1 97 ? -8.346 1.246 1.352 1.00 92.88 97 VAL A CA 1
ATOM 797 C C . VAL A 1 97 ? -8.672 2.733 1.251 1.00 92.88 97 VAL A C 1
ATOM 799 O O . VAL A 1 97 ? -9.466 3.282 2.008 1.00 92.88 97 VAL A O 1
ATOM 802 N N . ALA A 1 98 ? -8.088 3.361 0.251 1.00 91.56 98 ALA A N 1
ATOM 803 C CA . ALA A 1 98 ? -8.239 4.746 -0.104 1.00 91.56 98 ALA A CA 1
ATOM 804 C C . ALA A 1 98 ? -9.616 5.154 -0.660 1.00 91.56 98 ALA A C 1
ATOM 806 O O . ALA A 1 98 ? -10.002 6.309 -0.512 1.00 91.56 98 ALA A O 1
ATOM 807 N N . THR A 1 99 ? -10.343 4.264 -1.339 1.00 90.69 99 THR A N 1
ATOM 808 C CA . THR A 1 99 ? -11.528 4.676 -2.122 1.00 90.69 99 THR A CA 1
ATOM 809 C C . THR A 1 99 ? -12.793 3.874 -1.866 1.00 90.69 99 THR A C 1
ATOM 811 O O . THR A 1 99 ? -13.882 4.382 -2.124 1.00 90.69 99 THR A O 1
ATOM 814 N N . GLN A 1 100 ? -12.686 2.633 -1.391 1.00 90.88 100 GLN A N 1
ATOM 815 C CA . GLN A 1 100 ? -13.807 1.687 -1.367 1.00 90.88 100 GLN A CA 1
ATOM 816 C C . GLN A 1 100 ? -14.328 1.365 0.039 1.00 90.88 100 GLN A C 1
ATOM 818 O O . GLN A 1 100 ? -15.313 0.643 0.159 1.00 90.88 100 GLN A O 1
ATOM 823 N N . LEU A 1 101 ? -13.727 1.905 1.104 1.00 88.62 101 LEU A N 1
ATOM 824 C CA . LEU A 1 101 ? -14.127 1.634 2.494 1.00 88.62 101 LEU A CA 1
ATOM 825 C C . LEU A 1 101 ? -15.066 2.705 3.086 1.00 88.62 101 LEU A C 1
ATOM 827 O O . LEU A 1 101 ? -15.289 2.753 4.298 1.00 88.62 101 LEU A O 1
ATOM 831 N N . GLY A 1 102 ? -15.623 3.587 2.251 1.00 88.19 102 GLY A N 1
ATOM 832 C CA . GLY A 1 102 ? -16.541 4.644 2.684 1.00 88.19 102 GLY A CA 1
ATOM 833 C C . GLY A 1 102 ? -15.889 5.590 3.697 1.00 88.19 102 GLY A C 1
ATOM 834 O O . GLY A 1 102 ? -14.793 6.090 3.465 1.00 88.19 102 GLY A O 1
ATOM 835 N N . LYS A 1 103 ? -16.523 5.798 4.859 1.00 88.38 103 LYS A N 1
ATOM 836 C CA . LYS A 1 103 ? -16.002 6.705 5.903 1.00 88.38 103 LYS A CA 1
ATOM 837 C C . LYS A 1 103 ? -14.602 6.323 6.405 1.00 88.38 103 LYS A C 1
ATOM 839 O O . LYS A 1 103 ? -13.855 7.202 6.827 1.00 88.38 103 LYS A O 1
ATOM 844 N N . PHE A 1 104 ? -14.239 5.037 6.362 1.00 86.38 104 PHE A N 1
ATOM 845 C CA . PHE A 1 104 ? -12.884 4.600 6.709 1.00 86.38 104 PHE A CA 1
ATOM 846 C C . PHE A 1 104 ? -11.854 5.110 5.706 1.00 86.38 104 PHE A C 1
ATOM 848 O O . PHE A 1 104 ? -10.778 5.529 6.119 1.00 86.38 104 PHE A O 1
ATOM 855 N N . SER A 1 105 ? -12.195 5.131 4.415 1.00 90.88 105 SER A N 1
ATOM 856 C CA . SER A 1 105 ? -11.349 5.722 3.381 1.00 90.88 105 SER A CA 1
ATOM 857 C C . SER A 1 105 ? -11.149 7.216 3.623 1.00 90.88 105 SER A C 1
ATOM 859 O O . SER A 1 105 ? -10.012 7.673 3.682 1.00 90.88 105 SER A O 1
ATOM 861 N N . ASP A 1 106 ? -12.230 7.968 3.852 1.00 89.31 106 ASP A N 1
ATOM 862 C CA . ASP A 1 106 ? -12.142 9.414 4.100 1.00 89.31 106 ASP A CA 1
ATOM 863 C C . ASP A 1 106 ? -11.241 9.733 5.301 1.00 89.31 106 ASP A C 1
ATOM 865 O O . ASP A 1 106 ? -10.371 10.605 5.224 1.00 89.31 106 ASP A O 1
ATOM 869 N N . LYS A 1 107 ? -11.414 8.982 6.396 1.00 90.25 107 LYS A N 1
ATOM 870 C CA . LYS A 1 107 ? -10.602 9.112 7.608 1.00 90.25 107 LYS A CA 1
ATOM 871 C C . LYS A 1 107 ? -9.134 8.765 7.345 1.00 90.25 107 LYS A C 1
ATOM 873 O O . LYS A 1 107 ? -8.267 9.581 7.647 1.00 90.25 107 LYS A O 1
ATOM 878 N N . ALA A 1 108 ? -8.864 7.625 6.707 1.00 90.31 108 ALA A N 1
ATOM 879 C CA . ALA A 1 108 ? -7.506 7.181 6.400 1.00 90.31 108 ALA A CA 1
ATOM 880 C C . ALA A 1 108 ? -6.732 8.235 5.596 1.00 90.31 108 ALA A C 1
ATOM 882 O O . ALA A 1 108 ? -5.573 8.516 5.875 1.00 90.31 108 ALA A O 1
ATOM 883 N N . ILE A 1 109 ? -7.373 8.878 4.620 1.00 87.94 109 ILE A N 1
ATOM 884 C CA . ILE A 1 109 ? -6.724 9.893 3.780 1.00 87.94 109 ILE A CA 1
ATOM 885 C C . ILE A 1 109 ? -6.419 11.184 4.532 1.00 87.94 109 ILE A C 1
ATOM 887 O O . ILE A 1 109 ? -5.410 11.837 4.249 1.00 87.94 109 ILE A O 1
ATOM 891 N N . ILE A 1 110 ? -7.259 11.560 5.494 1.00 87.31 110 ILE A N 1
ATOM 892 C CA . ILE A 1 110 ? -6.959 12.678 6.389 1.00 87.31 110 ILE A CA 1
ATOM 893 C C . ILE A 1 110 ? -5.756 12.318 7.266 1.00 87.31 110 ILE A C 1
ATOM 895 O O . ILE A 1 110 ? -4.801 13.091 7.320 1.00 87.31 110 ILE A O 1
ATOM 899 N N . GLU A 1 111 ? -5.754 11.132 7.871 1.00 88.94 111 GLU A N 1
ATOM 900 C CA . GLU A 1 111 ? -4.715 10.702 8.815 1.00 88.94 111 GLU A CA 1
ATOM 901 C C . GLU A 1 111 ? -3.365 10.417 8.135 1.00 88.94 111 GLU A C 1
ATOM 903 O O . GLU A 1 111 ? -2.310 10.695 8.713 1.00 88.94 111 GLU A O 1
ATOM 908 N N . VAL A 1 112 ? -3.357 10.004 6.857 1.00 86.00 112 VAL A N 1
ATOM 909 C CA . VAL A 1 112 ? -2.123 9.939 6.051 1.00 86.00 112 VAL A CA 1
ATOM 910 C C . VAL A 1 112 ? -1.403 11.290 6.078 1.00 86.00 112 VAL A C 1
ATOM 912 O O . VAL A 1 112 ? -0.183 11.313 6.227 1.00 86.00 112 VAL A O 1
ATOM 915 N N . LYS A 1 113 ? -2.117 12.425 5.998 1.00 81.31 113 LYS A N 1
ATOM 916 C CA . LYS A 1 113 ? -1.490 13.762 6.014 1.00 81.31 113 LYS A CA 1
ATOM 917 C C . LYS A 1 113 ? -0.774 14.060 7.328 1.00 81.31 113 LYS A C 1
ATOM 919 O O . LYS A 1 113 ? 0.219 14.789 7.319 1.00 81.31 113 LYS A O 1
ATOM 924 N N . ASP A 1 114 ? -1.242 13.510 8.439 1.00 84.75 114 ASP A N 1
ATOM 925 C CA . ASP A 1 114 ? -0.579 13.676 9.729 1.00 84.75 114 ASP A CA 1
ATOM 926 C C . ASP A 1 114 ? 0.664 12.785 9.834 1.00 84.75 114 ASP A C 1
ATOM 928 O O . ASP A 1 114 ? 1.719 13.266 10.261 1.00 84.75 114 ASP A O 1
ATOM 932 N N . LEU A 1 115 ? 0.612 11.558 9.302 1.00 83.62 115 LEU A N 1
ATOM 933 C CA . LEU A 1 115 ? 1.801 10.710 9.139 1.00 83.62 115 LEU A CA 1
ATOM 934 C C . LEU A 1 115 ? 2.859 11.362 8.235 1.00 83.62 115 LEU A C 1
ATOM 936 O O . LEU A 1 115 ? 4.057 11.274 8.517 1.00 83.62 115 LEU A O 1
ATOM 940 N N . VAL A 1 116 ? 2.444 12.075 7.179 1.00 83.50 116 VAL A N 1
ATOM 941 C CA . VAL A 1 116 ? 3.361 12.830 6.307 1.00 83.50 116 VAL A CA 1
ATOM 942 C C . VAL A 1 116 ? 4.149 13.877 7.087 1.00 83.50 116 VAL A C 1
ATOM 944 O O . VAL A 1 116 ? 5.353 14.022 6.859 1.00 83.50 116 VAL A O 1
ATOM 947 N N . LYS A 1 117 ? 3.503 14.606 8.005 1.00 83.56 117 LYS A N 1
ATOM 948 C CA . LYS A 1 117 ? 4.176 15.636 8.813 1.00 83.56 117 LYS A CA 1
ATOM 949 C C . LYS A 1 117 ? 5.268 15.018 9.684 1.00 83.56 117 LYS A C 1
ATOM 951 O O . LYS A 1 117 ? 6.365 15.566 9.764 1.00 83.56 117 LYS A O 1
ATOM 956 N N . GLN A 1 118 ? 4.988 13.859 10.276 1.00 85.44 118 GLN A N 1
ATOM 957 C CA . GLN A 1 118 ? 5.922 13.143 11.148 1.00 85.44 118 GLN A CA 1
ATOM 958 C C . GLN A 1 118 ? 7.064 12.478 10.359 1.00 85.44 118 GLN A C 1
ATOM 960 O O . GLN A 1 118 ? 8.208 12.444 10.813 1.00 85.44 118 GLN A O 1
ATOM 965 N N . HIS A 1 119 ? 6.789 12.010 9.135 1.00 87.38 119 HIS A N 1
ATOM 966 C CA . HIS A 1 119 ? 7.722 11.217 8.330 1.00 87.38 119 HIS A CA 1
ATOM 967 C C . HIS A 1 119 ? 7.934 11.773 6.911 1.00 87.38 119 HIS A C 1
ATOM 969 O O . HIS A 1 119 ? 7.953 11.030 5.927 1.00 87.38 119 HIS A O 1
ATOM 975 N N . SER A 1 120 ? 8.169 13.080 6.781 1.00 87.38 120 SER A N 1
ATOM 976 C CA . SER A 1 120 ? 8.245 13.781 5.483 1.00 87.38 120 SER A CA 1
ATOM 977 C C . SER A 1 120 ? 9.235 13.177 4.473 1.00 87.38 120 SER A C 1
ATOM 979 O O . SER A 1 120 ? 8.954 13.112 3.275 1.00 87.38 120 SER A O 1
ATOM 981 N N . LYS A 1 121 ? 10.391 12.672 4.930 1.00 88.31 121 LYS A N 1
ATOM 982 C CA . LYS A 1 121 ? 11.365 11.971 4.066 1.00 88.31 121 LYS A CA 1
ATOM 983 C C . LYS A 1 121 ? 10.811 10.655 3.519 1.00 88.31 121 LYS A C 1
ATOM 985 O O . LYS A 1 121 ? 11.086 10.305 2.374 1.00 88.31 121 LYS A O 1
ATOM 990 N N . TRP A 1 122 ? 10.061 9.919 4.334 1.00 89.56 122 TRP A N 1
ATOM 991 C CA . TRP A 1 122 ? 9.416 8.681 3.906 1.00 89.56 122 TRP A CA 1
ATOM 992 C C . TRP A 1 122 ? 8.267 8.993 2.958 1.00 89.56 122 TRP A C 1
ATOM 994 O O . TRP A 1 122 ? 8.155 8.341 1.930 1.00 89.56 122 TRP A O 1
ATOM 1004 N N . PHE A 1 123 ? 7.519 10.069 3.195 1.00 89.25 123 PHE A N 1
ATOM 1005 C CA . PHE A 1 123 ? 6.497 10.509 2.253 1.00 89.25 123 PHE A CA 1
ATOM 1006 C C . PHE A 1 123 ? 7.052 10.841 0.871 1.00 89.25 123 PHE A C 1
ATOM 1008 O O . PHE A 1 123 ? 6.585 10.280 -0.114 1.00 89.25 123 PHE A O 1
ATOM 1015 N N . LYS A 1 124 ? 8.149 11.601 0.789 1.00 89.94 124 LYS A N 1
ATOM 1016 C CA . LYS A 1 124 ? 8.840 11.827 -0.493 1.00 89.94 124 LYS A CA 1
ATOM 1017 C C . LYS A 1 124 ? 9.244 10.525 -1.183 1.00 89.94 124 LYS A C 1
ATOM 1019 O O . LYS A 1 124 ? 9.194 10.427 -2.408 1.00 89.94 124 LYS A O 1
ATOM 1024 N N . ARG A 1 125 ? 9.647 9.509 -0.412 1.00 91.06 125 ARG A N 1
ATOM 1025 C CA . ARG A 1 125 ? 9.984 8.190 -0.961 1.00 91.06 125 ARG A CA 1
ATOM 1026 C C . ARG A 1 125 ? 8.748 7.438 -1.450 1.00 91.06 125 ARG A C 1
ATOM 1028 O O . ARG A 1 125 ? 8.817 6.844 -2.518 1.00 91.06 125 ARG A O 1
ATOM 1035 N N . PHE A 1 126 ? 7.656 7.470 -0.696 1.00 91.44 126 PHE A N 1
ATOM 1036 C CA . PHE A 1 126 ? 6.374 6.898 -1.091 1.00 91.44 126 PHE A CA 1
ATOM 1037 C C . PHE A 1 126 ? 5.878 7.513 -2.404 1.00 91.44 126 PHE A C 1
ATOM 1039 O O . PHE A 1 126 ? 5.652 6.774 -3.359 1.00 91.44 126 PHE A O 1
ATOM 1046 N N . GLN A 1 127 ? 5.827 8.847 -2.488 1.00 91.56 127 GLN A N 1
ATOM 1047 C CA . GLN A 1 127 ? 5.456 9.572 -3.706 1.00 91.56 127 GLN A CA 1
ATOM 1048 C C . GLN A 1 127 ? 6.328 9.133 -4.886 1.00 91.56 127 GLN A C 1
ATOM 1050 O O . GLN A 1 127 ? 5.818 8.721 -5.924 1.00 91.56 127 GLN A O 1
ATOM 1055 N N . LYS A 1 128 ? 7.655 9.146 -4.700 1.00 93.56 128 LYS A N 1
ATOM 1056 C CA . LYS A 1 128 ? 8.611 8.724 -5.726 1.00 93.56 128 LYS A CA 1
ATOM 1057 C C . LYS A 1 128 ? 8.360 7.290 -6.197 1.00 93.56 128 LYS A C 1
ATOM 1059 O O . LYS A 1 128 ? 8.333 7.064 -7.398 1.00 93.56 128 LYS A O 1
ATOM 1064 N N . ASN A 1 129 ? 8.171 6.343 -5.278 1.00 95.00 129 ASN A N 1
ATOM 1065 C CA . ASN A 1 129 ? 7.919 4.945 -5.629 1.00 95.00 129 ASN A CA 1
ATOM 1066 C C . ASN A 1 129 ? 6.659 4.808 -6.500 1.00 95.00 129 ASN A C 1
ATOM 1068 O O . ASN A 1 129 ? 6.688 4.092 -7.498 1.00 95.00 129 ASN A O 1
ATOM 1072 N N . ILE A 1 130 ? 5.568 5.487 -6.123 1.00 94.31 130 ILE A N 1
ATOM 1073 C CA . ILE A 1 130 ? 4.310 5.456 -6.876 1.00 94.31 130 ILE A CA 1
ATOM 1074 C C . ILE A 1 130 ? 4.507 6.056 -8.267 1.00 94.31 130 ILE A C 1
ATOM 1076 O O . ILE A 1 130 ? 4.207 5.380 -9.246 1.00 94.31 130 ILE A O 1
ATOM 1080 N N . PHE A 1 131 ? 5.057 7.270 -8.362 1.00 93.12 131 PHE A N 1
ATOM 1081 C CA . PHE A 1 131 ? 5.243 7.942 -9.650 1.00 93.12 131 PHE A CA 1
ATOM 1082 C C . PHE A 1 131 ? 6.183 7.166 -10.580 1.00 93.12 131 PHE A C 1
ATOM 1084 O O . PHE A 1 131 ? 5.855 6.951 -11.743 1.00 93.12 131 PHE A O 1
ATOM 1091 N N . GLU A 1 132 ? 7.302 6.646 -10.064 1.00 95.00 132 GLU A N 1
ATOM 1092 C CA . GLU A 1 132 ? 8.222 5.823 -10.858 1.00 95.00 132 GLU A CA 1
ATOM 1093 C C . GLU A 1 132 ? 7.564 4.544 -11.386 1.00 95.00 132 GLU A C 1
ATOM 1095 O O . GLU A 1 132 ? 7.870 4.123 -12.503 1.00 95.00 132 GLU A O 1
ATOM 1100 N N . TRP A 1 133 ? 6.687 3.909 -10.600 1.00 95.44 133 TRP A N 1
ATOM 1101 C CA . TRP A 1 133 ? 5.942 2.745 -11.071 1.00 95.44 133 TRP A CA 1
ATOM 1102 C C . TRP A 1 133 ? 4.923 3.147 -12.139 1.00 95.44 133 TRP A C 1
ATOM 1104 O O . TRP A 1 133 ? 4.902 2.543 -13.209 1.00 95.44 133 TRP A O 1
ATOM 1114 N N . THR A 1 134 ? 4.127 4.195 -11.899 1.00 93.69 134 THR A N 1
ATOM 1115 C CA . THR A 1 134 ? 3.088 4.630 -12.845 1.00 93.69 134 THR A CA 1
ATOM 1116 C C . THR A 1 134 ? 3.657 5.106 -14.178 1.00 93.69 134 THR A C 1
ATOM 1118 O O . THR A 1 134 ? 3.028 4.875 -15.210 1.00 93.69 134 THR A O 1
ATOM 1121 N N . ASP A 1 135 ? 4.841 5.724 -14.167 1.00 93.62 135 ASP A N 1
ATOM 1122 C CA . ASP A 1 135 ? 5.529 6.203 -15.371 1.00 93.62 135 ASP A CA 1
ATOM 1123 C C . ASP A 1 135 ? 6.076 5.050 -16.226 1.00 93.62 135 ASP A C 1
ATOM 1125 O O . ASP A 1 135 ? 6.150 5.160 -17.448 1.00 93.62 135 ASP A O 1
ATOM 1129 N N . LYS A 1 136 ? 6.450 3.930 -15.593 1.00 95.38 136 LYS A N 1
ATOM 1130 C CA . LYS 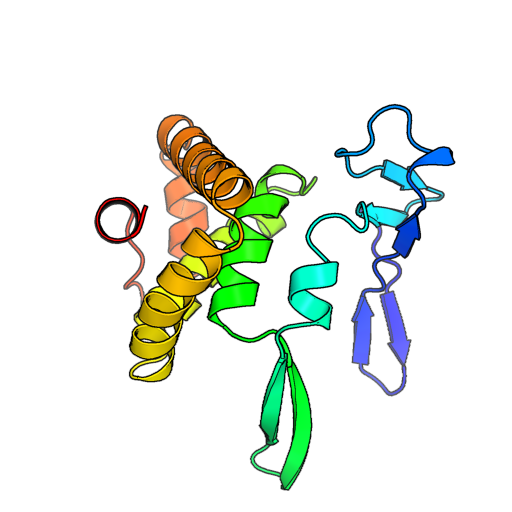A 1 136 ? 6.996 2.741 -16.269 1.00 95.38 136 LYS A CA 1
ATOM 1131 C C . LYS A 1 136 ? 5.939 1.693 -16.616 1.00 95.38 136 LYS A C 1
ATOM 1133 O O . LYS A 1 136 ? 6.213 0.823 -17.439 1.00 95.38 136 LYS A O 1
ATOM 1138 N N . ALA A 1 137 ? 4.767 1.748 -15.985 1.00 96.00 137 ALA A N 1
ATOM 1139 C CA . ALA A 1 137 ? 3.714 0.753 -16.136 1.00 96.00 137 ALA A CA 1
ATOM 1140 C C . ALA A 1 137 ? 3.190 0.689 -17.580 1.00 96.00 137 ALA A C 1
ATOM 1142 O O . ALA A 1 137 ? 2.655 1.662 -18.126 1.00 96.00 137 ALA A O 1
ATOM 1143 N N . THR A 1 138 ? 3.306 -0.493 -18.180 1.00 96.56 138 THR A N 1
ATOM 1144 C CA . THR A 1 138 ? 2.801 -0.798 -19.521 1.00 96.56 138 THR A CA 1
ATOM 1145 C C . THR A 1 138 ? 1.273 -0.937 -19.519 1.00 96.56 138 THR A C 1
ATOM 1147 O O . THR A 1 138 ? 0.665 -1.089 -18.456 1.00 96.56 138 THR A O 1
ATOM 1150 N N . PRO A 1 139 ? 0.603 -0.941 -20.689 1.00 96.50 139 PRO A N 1
ATOM 1151 C CA . PRO A 1 139 ? -0.826 -1.251 -20.754 1.00 96.50 139 PRO A CA 1
ATOM 1152 C C . PRO A 1 139 ? -1.183 -2.585 -20.082 1.00 96.50 139 PRO A C 1
ATOM 1154 O O . PRO A 1 139 ? -2.194 -2.662 -19.393 1.00 96.50 139 PRO A O 1
ATOM 1157 N N . LEU A 1 140 ? -0.322 -3.603 -20.208 1.00 96.25 140 LEU A N 1
ATOM 1158 C CA . LEU A 1 140 ? -0.529 -4.907 -19.577 1.00 96.25 140 LEU A CA 1
ATOM 1159 C C . LEU A 1 140 ? -0.460 -4.830 -18.044 1.00 96.25 140 LEU A C 1
ATOM 1161 O O . LEU A 1 140 ? -1.250 -5.489 -17.371 1.00 96.25 140 LEU A O 1
ATOM 1165 N N . ASP A 1 141 ? 0.445 -4.020 -17.486 1.00 96.69 141 ASP A N 1
ATOM 1166 C CA . ASP A 1 141 ? 0.521 -3.795 -16.035 1.00 96.69 141 ASP A CA 1
ATOM 1167 C C . ASP A 1 141 ? -0.767 -3.169 -15.501 1.00 96.69 141 ASP A C 1
ATOM 1169 O O . ASP A 1 141 ? -1.289 -3.601 -14.473 1.00 96.69 141 ASP A O 1
ATOM 1173 N N . TRP A 1 142 ? -1.312 -2.191 -16.228 1.00 96.19 142 TRP A N 1
ATOM 1174 C CA . TRP A 1 142 ? -2.590 -1.574 -15.884 1.00 96.19 142 TRP A CA 1
ATOM 1175 C C . TRP A 1 142 ? -3.740 -2.572 -15.979 1.00 96.19 142 TRP A C 1
ATOM 1177 O O . TRP A 1 142 ? -4.499 -2.681 -15.024 1.00 96.19 142 TRP A O 1
ATOM 1187 N N . THR A 1 143 ? -3.825 -3.374 -17.046 1.00 95.44 143 THR A N 1
ATOM 1188 C CA . THR A 1 143 ? -4.844 -4.433 -17.152 1.00 95.44 143 THR A CA 1
ATOM 1189 C C . THR A 1 143 ? -4.771 -5.408 -15.976 1.00 95.44 143 THR A C 1
ATOM 1191 O O . THR A 1 143 ? -5.798 -5.756 -15.397 1.00 95.44 143 THR A O 1
ATOM 1194 N N . ARG A 1 144 ? -3.563 -5.825 -15.573 1.00 95.50 144 ARG A N 1
ATOM 1195 C CA . ARG A 1 144 ? -3.371 -6.718 -14.421 1.00 95.50 144 ARG A CA 1
ATOM 1196 C C . ARG A 1 144 ? -3.804 -6.071 -13.111 1.00 95.50 144 ARG A C 1
ATOM 1198 O O . ARG A 1 144 ? -4.454 -6.736 -12.309 1.00 95.50 144 ARG A O 1
ATOM 1205 N N . LEU A 1 145 ? -3.463 -4.802 -12.896 1.00 95.50 145 LEU A N 1
ATOM 1206 C CA . LEU A 1 145 ? -3.860 -4.063 -11.701 1.00 95.50 145 LEU A CA 1
ATOM 1207 C C . LEU A 1 145 ? -5.383 -3.860 -11.638 1.00 95.50 145 LEU A C 1
ATOM 1209 O O . LEU A 1 145 ? -5.990 -4.140 -10.610 1.00 95.50 145 LEU A O 1
ATOM 1213 N N . GLU A 1 146 ? -6.003 -3.425 -12.732 1.00 95.50 146 GLU A N 1
ATOM 1214 C CA . GLU A 1 146 ? -7.449 -3.186 -12.818 1.00 95.50 146 GLU A CA 1
ATOM 1215 C C . GLU A 1 146 ? -8.254 -4.482 -12.653 1.00 95.50 146 GLU A C 1
ATOM 1217 O O . GLU A 1 146 ? -9.283 -4.480 -11.984 1.00 95.50 146 GLU A O 1
ATOM 1222 N N . SER A 1 147 ? -7.746 -5.614 -13.157 1.00 94.75 147 SER A N 1
ATOM 1223 C CA . SER A 1 147 ? -8.399 -6.925 -12.997 1.00 94.75 147 SER A CA 1
ATOM 1224 C C . SER A 1 147 ? -8.498 -7.419 -11.546 1.00 94.75 147 SER A C 1
ATOM 1226 O O . SER A 1 147 ? -9.201 -8.392 -11.285 1.00 94.75 147 SER A O 1
ATOM 1228 N N . GLN A 1 148 ? -7.806 -6.770 -10.600 1.00 92.75 148 GLN A N 1
ATOM 1229 C CA . GLN A 1 148 ? -7.920 -7.075 -9.170 1.00 92.75 148 GLN A CA 1
ATOM 1230 C C . GLN A 1 148 ? -9.213 -6.525 -8.548 1.00 92.75 148 GLN A C 1
ATOM 1232 O O . GLN A 1 148 ? -9.580 -6.964 -7.460 1.00 92.75 148 GLN A O 1
ATOM 1237 N N . ASP A 1 149 ? -9.881 -5.558 -9.190 1.00 92.94 149 ASP A N 1
ATOM 1238 C CA . ASP A 1 149 ? -11.089 -4.936 -8.651 1.00 92.94 149 ASP A CA 1
ATOM 1239 C C . ASP A 1 149 ? -12.359 -5.647 -9.149 1.00 92.94 149 ASP A C 1
ATOM 1241 O O . ASP A 1 149 ? -12.770 -5.440 -10.295 1.00 92.94 149 ASP A O 1
ATOM 1245 N N . PRO A 1 150 ? -13.047 -6.431 -8.298 1.00 88.19 150 PRO A N 1
ATOM 1246 C CA . PRO A 1 150 ? -14.259 -7.142 -8.698 1.00 88.19 150 PRO A CA 1
ATOM 1247 C C . PRO A 1 150 ? -15.415 -6.200 -9.060 1.00 88.19 150 PRO A C 1
ATOM 1249 O O . PRO A 1 150 ? -16.340 -6.612 -9.757 1.00 88.19 150 PRO A O 1
ATOM 1252 N N . TYR A 1 151 ? -15.379 -4.945 -8.600 1.00 87.50 151 TYR A N 1
ATOM 1253 C CA . TYR A 1 151 ? -16.416 -3.953 -8.880 1.00 87.50 151 TYR A CA 1
ATOM 1254 C C . TYR A 1 151 ? -16.097 -3.073 -10.093 1.00 87.50 151 TYR A C 1
ATOM 1256 O O . TYR A 1 151 ? -16.925 -2.236 -10.456 1.00 87.50 151 TYR A O 1
ATOM 1264 N N . GLY A 1 152 ? -14.916 -3.231 -10.705 1.00 88.94 152 GLY A N 1
ATOM 1265 C CA . GLY A 1 152 ? -14.514 -2.513 -11.917 1.00 88.94 152 GLY A CA 1
ATOM 1266 C C . GLY A 1 152 ? -14.469 -0.987 -11.777 1.00 88.94 152 GLY A C 1
ATOM 1267 O O . GLY A 1 152 ? -14.647 -0.277 -12.759 1.00 88.94 152 GLY A O 1
ATOM 1268 N N . LYS A 1 153 ? -14.279 -0.459 -10.564 1.00 89.44 153 LYS A N 1
ATOM 1269 C CA . LYS A 1 153 ? -14.155 0.982 -10.289 1.00 89.44 153 LYS A CA 1
ATOM 1270 C C . LYS A 1 153 ? -12.709 1.473 -10.423 1.00 89.44 153 LYS A C 1
ATOM 1272 O O . LYS A 1 153 ? -12.473 2.675 -10.616 1.00 89.44 153 LYS A O 1
ATOM 1277 N N . LEU A 1 154 ? -11.737 0.572 -10.287 1.00 92.81 154 LEU A N 1
ATOM 1278 C CA . LEU A 1 154 ? -10.327 0.844 -10.510 1.00 92.81 154 LEU A CA 1
ATOM 1279 C C . LEU A 1 154 ? -10.042 0.950 -12.006 1.00 92.81 154 LEU A C 1
ATOM 1281 O O . LEU A 1 154 ? -10.062 -0.035 -12.735 1.00 92.81 154 LEU A O 1
ATOM 1285 N N . HIS A 1 155 ? -9.687 2.162 -12.421 1.00 93.25 155 HIS A N 1
ATOM 1286 C CA . HIS A 1 155 ? -9.096 2.445 -13.722 1.00 93.25 155 HIS A CA 1
ATOM 1287 C C . HIS A 1 155 ? -7.844 3.292 -13.545 1.00 93.25 155 HIS A C 1
ATOM 1289 O O . HIS A 1 155 ? -7.767 4.098 -12.610 1.00 93.25 155 HIS A O 1
ATOM 1295 N N . LYS A 1 156 ? -6.910 3.199 -14.493 1.00 93.00 156 LYS A N 1
ATOM 1296 C CA . LYS A 1 156 ? -5.699 4.024 -14.562 1.00 93.00 156 LYS A CA 1
ATOM 1297 C C . LYS A 1 156 ? -5.993 5.497 -14.302 1.00 93.00 156 LYS A C 1
ATOM 1299 O O . LYS A 1 156 ? -5.315 6.127 -13.497 1.00 93.00 156 LYS A O 1
ATOM 1304 N N . VAL A 1 157 ? -7.021 6.049 -14.947 1.00 90.69 157 VAL A N 1
ATOM 1305 C CA . VAL A 1 157 ? -7.395 7.467 -14.802 1.00 90.69 157 VAL A CA 1
ATOM 1306 C C . VAL A 1 157 ? -7.762 7.799 -13.355 1.00 90.69 157 VAL A C 1
ATOM 1308 O O . VAL A 1 157 ? -7.247 8.770 -12.801 1.00 90.69 157 VAL A O 1
ATOM 1311 N N . ASN A 1 158 ? -8.587 6.964 -12.720 1.00 89.31 158 ASN A N 1
ATOM 1312 C CA . ASN A 1 158 ? -9.028 7.162 -11.340 1.00 89.31 158 ASN A CA 1
ATOM 1313 C C . ASN A 1 158 ? -7.868 6.998 -10.358 1.00 89.31 158 ASN A C 1
ATOM 1315 O O . ASN A 1 158 ? -7.721 7.816 -9.454 1.00 89.31 158 ASN A O 1
ATOM 1319 N N . PHE A 1 159 ? -7.013 5.992 -10.560 1.00 91.06 159 PHE A N 1
ATOM 1320 C CA . PHE A 1 159 ? -5.810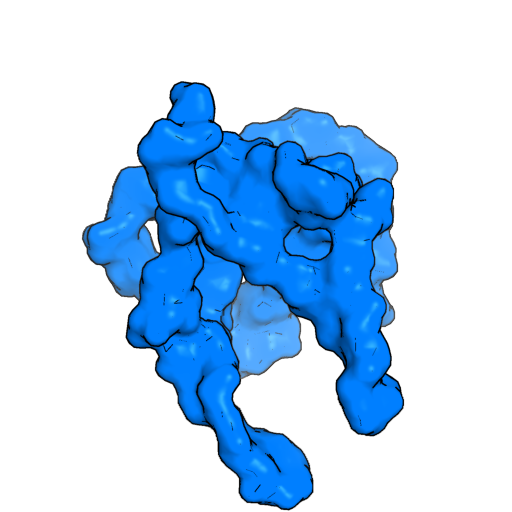 5.794 -9.754 1.00 91.06 159 PHE A CA 1
ATOM 1321 C C . PHE A 1 159 ? -4.881 7.010 -9.846 1.00 91.06 159 PHE A C 1
ATOM 1323 O O . PHE A 1 159 ? -4.465 7.553 -8.828 1.00 91.06 159 PHE A O 1
ATOM 1330 N N . MET A 1 160 ? -4.603 7.499 -11.055 1.00 90.06 160 MET A N 1
ATOM 1331 C CA . MET A 1 160 ? -3.732 8.660 -11.256 1.00 90.06 160 MET A CA 1
ATOM 1332 C C . MET A 1 160 ? -4.328 9.947 -10.683 1.00 90.06 160 MET A C 1
ATOM 1334 O O . MET A 1 160 ? -3.596 10.752 -10.107 1.00 90.06 160 MET A O 1
ATOM 1338 N N . TYR A 1 161 ? -5.641 10.148 -10.817 1.00 88.62 161 TYR A N 1
ATOM 1339 C CA . TYR A 1 161 ? -6.339 11.275 -10.195 1.00 88.62 161 TYR A CA 1
ATOM 1340 C C . TYR A 1 161 ? -6.185 11.246 -8.672 1.00 88.62 161 TYR A C 1
ATOM 1342 O O . TYR A 1 161 ? -5.839 12.253 -8.055 1.00 88.62 161 TYR A O 1
ATOM 1350 N N . LEU A 1 162 ? -6.386 10.070 -8.081 1.00 84.56 162 LEU A N 1
ATOM 1351 C CA . LEU A 1 162 ? -6.245 9.833 -6.655 1.00 84.56 162 LEU A CA 1
ATOM 1352 C C . LEU A 1 162 ? -4.833 10.150 -6.162 1.00 84.56 162 LEU A C 1
ATOM 1354 O O . LEU A 1 162 ? -4.661 10.916 -5.218 1.00 84.56 162 LEU A O 1
ATOM 1358 N N . MET A 1 163 ? -3.829 9.607 -6.855 1.00 83.12 163 MET A N 1
ATOM 1359 C CA . MET A 1 163 ? -2.428 9.825 -6.524 1.00 83.12 163 MET A CA 1
ATOM 1360 C C . MET A 1 163 ? -2.085 11.310 -6.602 1.00 83.12 163 MET A C 1
ATOM 1362 O O . MET A 1 163 ? -1.572 11.837 -5.633 1.00 83.12 163 MET A O 1
ATOM 1366 N N . LYS A 1 164 ? -2.473 12.035 -7.657 1.00 81.12 164 LYS A N 1
ATOM 1367 C CA . LYS A 1 164 ? -2.224 13.489 -7.754 1.00 81.12 164 LYS A CA 1
ATOM 1368 C C . LYS A 1 164 ? -2.929 14.328 -6.687 1.00 81.12 164 LYS A C 1
ATOM 1370 O O . LYS A 1 164 ? -2.494 15.433 -6.387 1.00 81.12 164 LYS A O 1
ATOM 1375 N N . LYS A 1 165 ? -4.069 13.863 -6.174 1.00 76.81 165 LYS A N 1
ATOM 1376 C CA . LYS A 1 165 ? -4.829 14.588 -5.148 1.00 76.81 165 LYS A CA 1
ATOM 1377 C C . LYS A 1 165 ? -4.185 14.450 -3.765 1.00 76.81 165 LYS A C 1
ATOM 1379 O O . LYS A 1 165 ? -4.427 15.293 -2.901 1.00 76.81 165 LYS A O 1
ATOM 1384 N N . TRP A 1 166 ? -3.441 13.370 -3.533 1.00 71.06 166 TRP A N 1
ATOM 1385 C CA . TRP A 1 166 ? -2.976 12.968 -2.202 1.00 71.06 166 TRP A CA 1
ATOM 1386 C C . TRP A 1 166 ? -1.459 12.925 -2.045 1.00 71.06 166 TRP A C 1
ATOM 1388 O O . TRP A 1 166 ? -0.978 13.051 -0.920 1.00 71.06 166 TRP A O 1
ATOM 1398 N N . LEU A 1 167 ? -0.742 12.734 -3.154 1.00 67.44 167 LEU A N 1
ATOM 1399 C CA . LEU A 1 167 ? 0.709 12.774 -3.309 1.00 67.44 167 LEU A CA 1
ATOM 1400 C C . LEU A 1 167 ? 1.082 14.103 -3.950 1.00 67.44 167 LEU A C 1
ATOM 1402 O O . LEU A 1 167 ? 1.882 14.813 -3.312 1.00 67.44 167 LEU A O 1
#

Radius of gyration: 16.77 Å; chains: 1; bounding box: 44×41×40 Å

Secondary structure (DSSP, 8-state):
---EEEEETTEEEEEPEEE-GGG-SSTTS-EEETTEEEEESTTHHHHHHSEEEEE-TTS-EEEEE-HHHHHHHHHHHGGG-S-HHHHHHHHHHHHHHHHTSTHHHHHHHHHHHHHHHHTHHHHHHHHHHHHHHHHH--HHHHHHHHTT-TTS---HHHHHHHHHHH-

Foldseek 3Di:
DDFPFDDDPNDTDRDAAEDECVPDPDLQAFDADPNHTYGYCVLVVLQVVAWDWDADPVRDIDIGRQLLSLLLSLLQCLVRDPDLLSSLVSLLSNVCCCPPPPPSNVVSLVVNVVVCVVCVVSVVNSLVSVVVCLVPQDPVSQVSSQVVDPVSPDHNVVSVVSSVVRD

Organism: NCBI:txid412755

pLDDT: mean 82.06, std 15.41, range [35.38, 96.69]

Sequence (167 aa):
TQAYVKDIDGFELEVEFLTSSNFRGDKNKNVEIAGVIAQPLRYLELSLQNFIEFTTQSNNTGFVVSPETWIFHKGLTFIKRFSDSKIYKDLYGIWYVATQLGKFSDKAIIEVKDLVKQHSKWFKRFQKNIFEWTDKATPLDWTRLESQDPYGKLHKVNFMYLMKKWL

=== Feature glossary ===
The record interleaves many kinds of information about one protein. Here is each kind framed as the question it answers.

Q: What known structures does this most resemble?
A: Structural nearest neighbors (via Foldseek easy-search vs the PDB). Reported per hit: target PDB id, E-value, and alignment TM-score. A TM-score above ~0.5 is the conventional threshold for 'same fold'.

Q: Where is each backbone atom in 3D?
A: The mmCIF table is the protein's shape written out atom by atom. For each backbone N, Cα, C, and carbonyl O, it records an (x, y, z) coordinate triple in Å plus the residue type, chain letter, and residue number.

Q: What are the backbone torsion angles?
A: The φ/ψ torsion pair specifies the backbone conformation at each residue. φ rotates about the N–Cα bond, ψ about the Cα–C bond. Steric clashes forbid most of the (φ, ψ) plane — the allowed regions (α-helix basin, β-sheet basin, left-handed helix) are the Ramachandran-allowed regions.

Q: Which residues are buried vs exposed?
A: Solvent-accessible surface area (SASA) is the area in Å² traced out by the centre of a 1.4 Å probe sphere (a water molecule) rolled over the protein's van der Waals surface (Shrake–Rupley / Lee–Richards construction). Buried residues have near-zero SASA; fully exposed residues can exceed 200 Å². The total SASA scales roughly with the number of surface residues.

Q: How confident is the AlphaFold model at each residue?
A: pLDDT is the predicted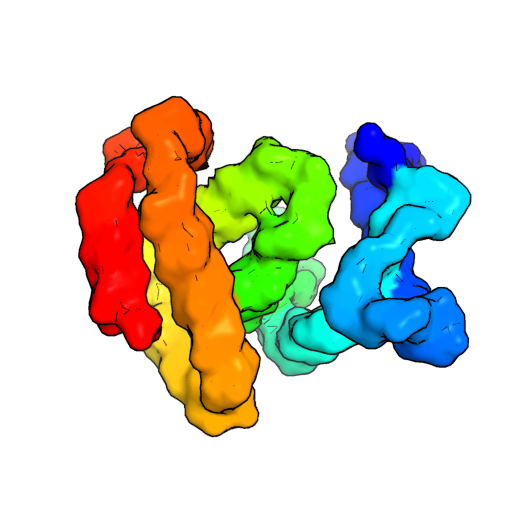 lDDT-Cα score: AlphaFold's confidence that the local environment of each residue (all inter-atomic distances within 15 Å) is correctly placed. It is a per-residue number between 0 and 100, with higher meaning more reliable.

Q: What does the local fold look like, residue by residue?
A: 3Di is Foldseek's structural alphabet. Each residue is assigned one of twenty discrete states based on how its Cα sits relative to its spatial (not sequential) neighbors. Aligning 3Di strings finds structural homologs roughly as well as full 3D superposition, but orders of magnitude faster.

Q: How big and how compact is the whole molecule?
A: Radius of gyration (Rg) is the root-mean-square distance of Cα atoms from their centroid — a single number for overall size and compactness. A globular domain of N residues has Rg ≈ 2.2·N^0.38 Å; an extended or disordered chain has a much larger Rg. The Cα contact count is the number of residue pairs whose Cα atoms are within 8 Å and are more than four positions apart in sequence — a standard proxy for tertiary packing density. The bounding box is the smallest axis-aligned box enclosing all Cα atoms.

Q: Which residues are in helices, strands, or loops?
A: DSSP 8-state secondary structure assigns e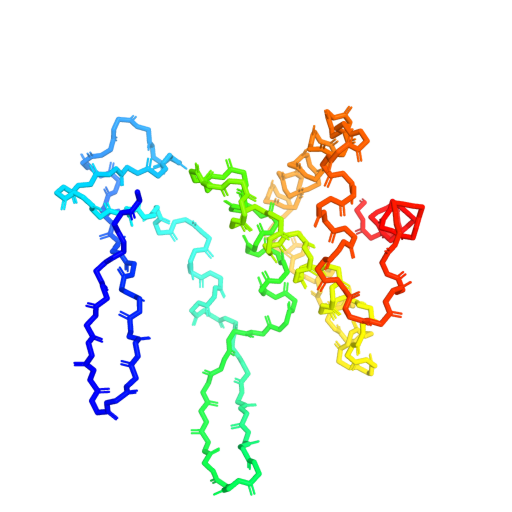ach residue one of H (α-helix), G (3₁₀-helix), I (π-helix), E (extended β-strand), B (isolated β-bridge), T (hydrogen-bonded turn), S (bend), or '-' (coil). The assignment is computed from backbone hydrogen-bond geometry via the Kabsch–Sander algorithm.

Q: How mobile is each atom in the crystal?
A: Crystallographic B-factors measure how much each atom's electron density is smeared out, in Å². They rise in mobile loops and surface residues and fall in the buried interior. In AlphaFold models this column is repurposed to hold pLDDT instead.

Q: What if only a Cα trace is available?
A: P-SEA three-state annotation labels each residue as helix, strand, or coil based purely on the geometry of the Cα trace. It serves as a fallback when the full backbone (and thus DSSP) is unavailable.

Q: What family and function is it annotated with?
A: Database cross-references. InterPro integrates a dozen domain/family signature databases into unified entries with residue-range hits. GO terms attach function/process/location labels with evidence codes. CATH codes position the fold in a four-level structural taxonomy. Organism is the NCBI-taxonomy species name.

Q: Are the domains correctly placed relative to each other?
A: Predicted Aligned Error (PAE) is an AlphaFold confidence matrix: entry (i, j) is the expected error in the position of residue j, in ångströms, when the prediction is superimposed on the true structure at residue i. Low PAE within a block of residues means that block is internally rigid and well-predicted; high PAE between two blocks means their relative placement is uncertain even if each block individually is confident.

Q: What do the diagnostic plots show?
A: Three diagnostic plots accompany the record. The Cα contact map visualizes the tertiary structure as a 2D adjacency matrix (8 Å cutoff, sequence-local contacts suppressed). The Ramachandran plot shows the distribution of backbone (φ, ψ) torsions, with points in the α and β basins reflecting secondary structure content. The PAE plot shows AlphaFold's inter-residue confidence as a color matrix.

Q: What is the amino-acid chain?
A: Primary structure: the covalent order of the twenty standard amino acids along the backbone. Two proteins with the same sequence will (almost always) fold to the same structure; two with 30% identity often share a fold but not the details.

Q: What do the rendered images show?
A: The six renders are orthographic views along the three Cartesian axes in both directions. Representation (cartoon, sticks, or surface) and color scheme (sequence-rainbow or by-chain) vary across proteins so the training set covers all the common visualization conventions.